Protein AF-A0A6N7Q769-F1 (afdb_monomer_lite)

Structure (mmCIF, N/CA/C/O backbone):
data_AF-A0A6N7Q769-F1
#
_entry.id   AF-A0A6N7Q769-F1
#
loop_
_atom_site.group_PDB
_atom_site.id
_atom_site.type_symbol
_atom_site.label_atom_id
_atom_site.label_alt_id
_atom_site.label_comp_id
_atom_site.label_asym_id
_atom_site.label_entity_id
_atom_site.label_seq_id
_atom_site.pdbx_PDB_ins_code
_atom_site.Cartn_x
_atom_site.Cartn_y
_atom_site.Cartn_z
_atom_site.occupancy
_atom_site.B_iso_or_equiv
_atom_site.auth_seq_id
_atom_site.auth_comp_id
_atom_site.auth_asym_id
_atom_site.auth_atom_id
_atom_site.pdbx_PDB_model_num
ATOM 1 N N . MET A 1 1 ? -14.004 8.074 22.172 1.00 74.25 1 MET A N 1
ATOM 2 C CA . MET A 1 1 ? -12.633 7.637 22.532 1.00 74.25 1 MET A CA 1
ATOM 3 C C . MET A 1 1 ? -12.364 6.325 21.816 1.00 74.25 1 MET A C 1
ATOM 5 O O . MET A 1 1 ? -13.262 5.491 21.821 1.00 74.25 1 MET A O 1
ATOM 9 N N . MET A 1 2 ? -11.195 6.168 21.189 1.00 79.56 2 MET A N 1
ATOM 10 C CA . MET A 1 2 ? -10.773 4.934 20.513 1.00 79.56 2 MET A CA 1
ATOM 11 C C . MET A 1 2 ? -9.526 4.383 21.209 1.00 79.56 2 MET A C 1
ATOM 13 O O . MET A 1 2 ? -8.668 5.168 21.613 1.00 79.56 2 MET A O 1
ATOM 17 N N . ALA A 1 3 ? -9.437 3.064 21.350 1.00 81.56 3 ALA A N 1
ATOM 18 C CA . ALA A 1 3 ? -8.275 2.379 21.903 1.00 81.56 3 ALA A CA 1
ATOM 19 C C . ALA A 1 3 ? -8.018 1.063 21.158 1.00 81.56 3 ALA A C 1
ATOM 21 O O . ALA A 1 3 ? -8.959 0.413 20.703 1.00 81.56 3 ALA A O 1
ATOM 22 N N . HIS A 1 4 ? -6.749 0.670 21.064 1.00 77.31 4 HIS A N 1
ATOM 23 C CA . HIS A 1 4 ? -6.361 -0.669 20.626 1.00 77.31 4 HIS A CA 1
ATOM 24 C C . HIS A 1 4 ? -6.344 -1.600 21.833 1.00 77.31 4 HIS A C 1
ATOM 26 O O . HIS A 1 4 ? -5.922 -1.189 22.917 1.00 77.31 4 HIS A O 1
ATOM 32 N N . VAL A 1 5 ? -6.808 -2.833 21.651 1.00 74.31 5 VAL A N 1
ATOM 33 C CA . VAL A 1 5 ? -6.935 -3.791 22.752 1.00 74.31 5 VAL A CA 1
ATOM 34 C C . VAL A 1 5 ? -6.222 -5.089 22.399 1.00 74.31 5 VAL A C 1
ATOM 36 O O . VAL A 1 5 ? -6.433 -5.672 21.334 1.00 74.31 5 VAL A O 1
ATOM 39 N N . GLU A 1 6 ? -5.364 -5.536 23.310 1.00 71.56 6 GLU A N 1
ATOM 40 C CA . GLU A 1 6 ? -4.669 -6.815 23.216 1.00 71.56 6 GLU A CA 1
ATOM 41 C C . GLU A 1 6 ? -5.654 -7.977 23.450 1.00 71.56 6 GLU A C 1
ATOM 43 O O . GLU A 1 6 ? -6.570 -7.873 24.264 1.00 71.56 6 GLU A O 1
ATOM 48 N N . GLY A 1 7 ? -5.502 -9.087 22.722 1.00 72.19 7 GLY A N 1
ATOM 49 C CA . GLY A 1 7 ? -6.381 -10.262 22.852 1.00 72.19 7 GLY A CA 1
ATOM 50 C C . GLY A 1 7 ? -7.631 -10.264 21.960 1.00 72.19 7 GLY A C 1
ATOM 51 O O . GLY A 1 7 ? -8.390 -11.228 21.991 1.00 72.19 7 GLY A O 1
ATOM 52 N N . GLY A 1 8 ? -7.835 -9.233 21.132 1.00 77.81 8 GLY A N 1
ATOM 53 C CA . GLY A 1 8 ? -8.819 -9.256 20.036 1.00 77.81 8 GLY A CA 1
ATOM 54 C C . GLY A 1 8 ? -10.288 -9.096 20.445 1.00 77.81 8 GLY A C 1
ATOM 55 O O . GLY A 1 8 ? -11.168 -9.244 19.600 1.00 77.81 8 GLY A O 1
ATOM 56 N N . VAL A 1 9 ? -10.571 -8.774 21.710 1.00 87.69 9 VAL A N 1
ATOM 57 C CA . VAL A 1 9 ? -11.934 -8.574 22.228 1.00 87.69 9 VAL A CA 1
ATOM 58 C C . VAL A 1 9 ? -12.039 -7.202 22.885 1.00 87.69 9 VAL A C 1
ATOM 60 O O . VAL A 1 9 ? -11.192 -6.826 23.693 1.00 87.69 9 VAL A O 1
ATOM 63 N N . CYS A 1 10 ? -13.091 -6.451 22.559 1.00 91.50 10 CYS A N 1
ATOM 64 C CA . CYS A 1 10 ? -13.333 -5.158 23.191 1.00 91.50 10 CYS A CA 1
ATOM 65 C C . CYS A 1 10 ? -13.775 -5.318 24.657 1.00 91.50 10 CYS A C 1
ATOM 67 O O . CYS A 1 10 ? -14.591 -6.192 24.957 1.00 91.50 10 CYS A O 1
ATOM 69 N N . PRO A 1 11 ? -13.273 -4.475 25.578 1.00 91.44 11 PRO A N 1
ATOM 70 C CA . PRO A 1 11 ? -13.650 -4.537 26.985 1.00 91.44 11 PRO A CA 1
ATOM 71 C C . PRO A 1 11 ? -15.119 -4.122 27.198 1.00 91.44 11 PRO A C 1
ATOM 73 O O . PRO A 1 11 ? -15.709 -3.466 26.335 1.00 91.44 11 PRO A O 1
ATOM 76 N N . PRO A 1 12 ? -15.724 -4.443 28.3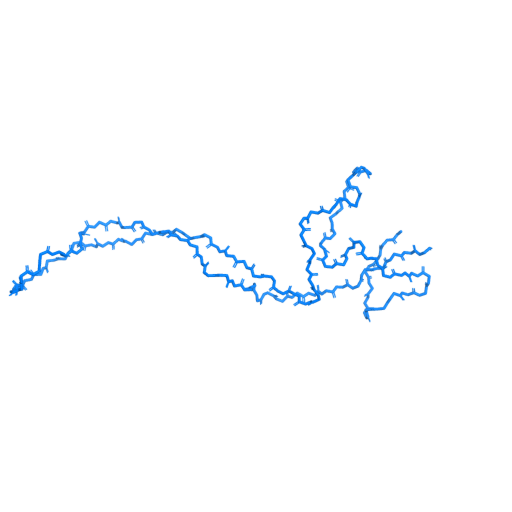59 1.00 92.75 12 PRO A N 1
ATOM 77 C CA . PRO A 1 12 ? -17.082 -4.009 28.684 1.00 92.75 12 PRO A CA 1
ATOM 78 C C . PRO A 1 12 ? -17.276 -2.493 28.515 1.00 92.75 12 PRO A C 1
ATOM 80 O O . PRO A 1 12 ? -16.448 -1.697 28.960 1.00 92.75 12 PRO A O 1
ATOM 83 N N . GLY A 1 13 ? -18.378 -2.090 27.874 1.00 93.94 13 GLY A N 1
ATOM 84 C CA . GLY A 1 13 ? -18.667 -0.684 27.548 1.00 93.94 13 GLY A CA 1
ATOM 85 C C . GLY A 1 13 ? -17.990 -0.166 26.270 1.00 93.94 13 GLY A C 1
ATOM 86 O O . GLY A 1 13 ? -18.061 1.027 25.980 1.00 93.94 13 GLY A O 1
ATOM 87 N N . TRP A 1 14 ? -17.340 -1.044 25.505 1.00 94.94 14 TRP A N 1
ATOM 88 C CA . TRP A 1 14 ? -16.750 -0.741 24.205 1.00 94.94 14 TRP A CA 1
ATOM 89 C C . TRP A 1 14 ? -17.282 -1.702 23.141 1.00 94.94 14 TRP A C 1
ATOM 91 O O . TRP A 1 14 ? -17.732 -2.805 23.448 1.00 94.94 14 TRP A O 1
ATOM 101 N N . ALA A 1 15 ? -17.201 -1.294 21.880 1.00 93.75 15 ALA A N 1
ATOM 102 C CA . ALA A 1 15 ? -17.49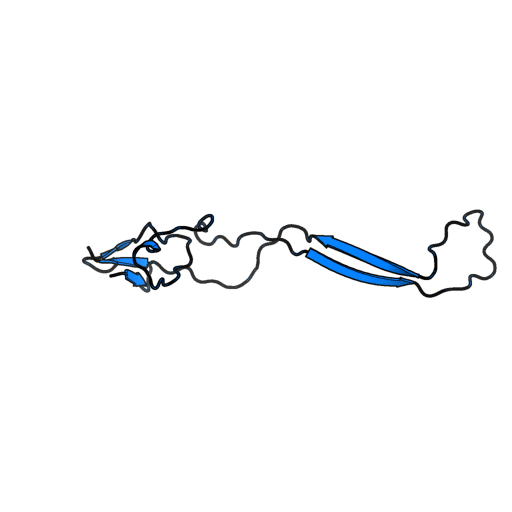3 -2.141 20.728 1.00 93.75 15 ALA A CA 1
ATOM 103 C C . ALA A 1 15 ? -16.404 -2.003 19.659 1.00 93.75 15 ALA A C 1
ATOM 105 O O . ALA A 1 15 ? -15.667 -1.012 19.684 1.00 93.75 15 ALA A O 1
ATOM 106 N N . PRO A 1 16 ? -16.288 -2.963 18.723 1.00 92.06 16 PRO A N 1
ATOM 107 C CA . PRO A 1 16 ? -15.397 -2.826 17.578 1.00 92.06 16 PRO A CA 1
ATOM 108 C C . PRO A 1 16 ? -15.660 -1.517 16.833 1.00 92.06 16 PRO A C 1
ATOM 110 O O . PRO A 1 16 ? -16.806 -1.081 16.717 1.00 92.06 16 PRO A O 1
ATOM 113 N N . ALA A 1 17 ? -14.599 -0.878 16.349 1.00 92.31 17 ALA A N 1
ATOM 114 C CA . ALA A 1 17 ? -14.685 0.344 15.561 1.00 92.31 17 ALA A CA 1
ATOM 115 C C . ALA A 1 17 ? -14.652 -0.003 14.056 1.00 92.31 17 ALA A C 1
ATOM 117 O O . ALA A 1 17 ? -13.567 -0.047 13.477 1.00 92.31 17 ALA A O 1
ATOM 118 N N . PRO A 1 18 ? -15.804 -0.217 13.385 1.00 89.31 18 PRO A N 1
ATOM 119 C CA . PRO A 1 18 ? -15.830 -0.708 11.999 1.00 89.31 18 PRO A CA 1
ATOM 120 C C . PRO A 1 18 ? -15.181 0.267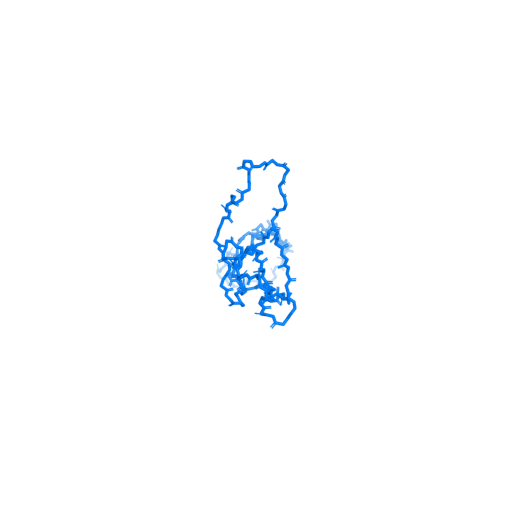 11.008 1.00 89.31 18 PRO A C 1
ATOM 122 O O . PRO A 1 18 ? -14.649 -0.126 9.979 1.00 89.31 18 PRO A O 1
ATOM 125 N N . ASN A 1 19 ? -15.162 1.559 11.338 1.00 89.56 19 ASN A N 1
ATOM 126 C CA . ASN A 1 19 ? -14.653 2.611 10.458 1.00 89.56 19 ASN A CA 1
ATOM 127 C C . ASN A 1 19 ? -13.132 2.535 10.223 1.00 89.56 19 ASN A C 1
ATOM 129 O O . ASN A 1 19 ? -12.630 3.229 9.339 1.00 89.56 19 ASN A O 1
ATOM 133 N N . VAL A 1 20 ? -12.403 1.752 11.027 1.00 92.06 20 VAL A N 1
ATOM 134 C CA . VAL A 1 20 ? -10.938 1.615 10.950 1.00 92.06 20 VAL A CA 1
ATOM 135 C C . VAL A 1 20 ? -10.473 0.188 10.659 1.00 92.06 20 VAL A C 1
ATOM 137 O O . VAL A 1 20 ? -9.272 -0.066 10.611 1.00 92.06 20 VAL A O 1
ATOM 140 N N . GLU A 1 21 ? -11.400 -0.745 10.442 1.00 91.38 21 GLU A N 1
ATOM 141 C CA . GLU A 1 21 ? -11.066 -2.125 10.097 1.00 91.38 21 GLU A CA 1
ATOM 142 C C . GLU A 1 21 ? -10.294 -2.177 8.772 1.00 91.38 21 GLU A C 1
ATOM 144 O O . GLU A 1 21 ? -10.696 -1.568 7.779 1.00 91.38 21 GLU A O 1
ATOM 149 N N . GLY A 1 22 ? -9.138 -2.846 8.776 1.00 92.38 22 GLY A N 1
ATOM 150 C CA . GLY A 1 22 ? -8.271 -2.921 7.600 1.00 92.38 22 GLY A CA 1
ATOM 151 C C . GLY A 1 22 ? -7.584 -1.604 7.221 1.00 92.38 22 GLY A C 1
ATOM 152 O O . GLY A 1 22 ? -7.025 -1.500 6.128 1.00 92.38 22 GLY A O 1
ATOM 153 N N . ARG A 1 23 ? -7.628 -0.573 8.076 1.00 93.25 23 ARG A N 1
ATOM 154 C CA . ARG A 1 23 ? -7.115 0.767 7.757 1.00 93.25 23 ARG A CA 1
ATOM 155 C C . ARG A 1 23 ? -6.013 1.205 8.713 1.00 93.25 23 ARG A C 1
ATOM 157 O O . ARG A 1 23 ? -6.032 0.910 9.904 1.00 93.25 23 ARG A O 1
ATOM 164 N N . LEU A 1 24 ? -5.075 1.987 8.183 1.00 91.75 24 LEU A N 1
ATOM 165 C CA . LEU A 1 24 ? -4.118 2.733 8.992 1.00 91.75 24 LEU A CA 1
ATOM 166 C C . LEU A 1 24 ? -4.770 4.035 9.466 1.00 91.75 24 LEU A C 1
ATOM 168 O O . LEU A 1 24 ? -5.183 4.861 8.651 1.00 91.75 24 LEU A O 1
ATOM 172 N N . VAL A 1 25 ? -4.856 4.225 10.781 1.00 92.06 25 VAL A N 1
ATOM 173 C CA . VAL A 1 25 ? -5.422 5.444 11.372 1.00 92.06 25 VAL A CA 1
ATOM 174 C C . VAL A 1 25 ? -4.376 6.555 11.362 1.00 92.06 25 VAL A C 1
ATOM 176 O O . VAL A 1 25 ? -3.291 6.399 11.918 1.00 92.06 25 VAL A O 1
ATOM 179 N N . VAL A 1 26 ? -4.725 7.696 10.769 1.00 93.25 26 VAL A N 1
ATOM 180 C CA . VAL A 1 26 ? -3.895 8.906 10.757 1.00 93.25 26 VAL A CA 1
ATOM 181 C C . VAL A 1 26 ? -4.578 9.979 11.597 1.00 93.25 26 VAL A C 1
ATOM 183 O O . VAL A 1 26 ? -5.768 10.244 11.437 1.00 93.25 26 VAL A O 1
ATOM 186 N N . ALA A 1 27 ? -3.830 10.588 12.517 1.00 92.50 27 ALA A N 1
ATOM 187 C CA . ALA A 1 27 ? -4.332 11.701 13.310 1.00 92.50 27 ALA A CA 1
ATOM 188 C C . ALA A 1 27 ? -4.454 12.963 12.443 1.00 92.50 27 ALA A C 1
ATOM 190 O O . ALA A 1 27 ? -3.544 13.289 11.682 1.00 92.50 27 ALA A O 1
ATOM 191 N N . VAL A 1 28 ? -5.562 13.686 12.597 1.00 94.06 28 VAL A N 1
ATOM 192 C CA . VAL A 1 28 ? -5.837 14.938 11.882 1.00 94.06 28 VAL A CA 1
ATOM 193 C C . VAL A 1 28 ? -5.966 16.094 12.867 1.00 94.06 28 VAL A C 1
ATOM 195 O O . VAL A 1 28 ? -6.406 15.907 14.002 1.00 94.06 28 VAL A O 1
ATOM 198 N N . ALA A 1 29 ? -5.565 17.290 12.435 1.00 95.44 29 ALA A N 1
ATOM 199 C CA . ALA A 1 29 ? -5.630 18.494 13.261 1.00 95.44 29 ALA A CA 1
ATOM 200 C C . ALA A 1 29 ? -7.005 19.180 13.203 1.00 95.44 29 ALA A C 1
ATOM 202 O O . ALA A 1 29 ? -7.422 19.808 14.174 1.00 95.44 29 ALA A O 1
ATOM 203 N N . GLU A 1 30 ? -7.715 19.060 12.079 1.00 96.12 30 GLU A N 1
ATOM 204 C CA . GLU A 1 30 ? -8.997 19.723 11.859 1.00 96.12 30 GLU A CA 1
ATOM 205 C C . GLU A 1 30 ? -10.161 18.728 11.909 1.00 96.12 30 GLU A C 1
ATOM 207 O O . GLU A 1 30 ? -10.103 17.633 11.350 1.00 96.12 30 GLU A O 1
ATOM 212 N N . GLY A 1 31 ? -11.267 19.132 12.542 1.00 93.56 31 GLY A N 1
ATOM 213 C CA . GLY A 1 31 ? -12.452 18.281 12.689 1.00 93.56 31 GLY A CA 1
ATOM 214 C C . GLY A 1 31 ? -13.102 17.881 11.360 1.00 93.56 31 GLY A C 1
ATOM 215 O O . GLY A 1 31 ? -13.706 16.817 11.278 1.00 93.56 31 GLY A O 1
ATOM 216 N N . LYS A 1 32 ? -12.948 18.703 10.312 1.00 94.69 32 LYS A N 1
ATOM 217 C CA . LYS A 1 32 ? -13.492 18.432 8.970 1.00 94.69 32 LYS A CA 1
ATOM 218 C C . LYS A 1 32 ? -12.862 17.205 8.299 1.00 94.69 32 LYS A C 1
ATOM 220 O O . LYS A 1 32 ? -13.497 16.601 7.444 1.00 94.69 32 LYS A O 1
ATOM 225 N N . ASP A 1 33 ? -11.638 16.850 8.691 1.00 94.44 33 ASP A N 1
ATOM 226 C CA . ASP A 1 33 ? -10.885 15.745 8.094 1.00 94.44 33 ASP A CA 1
ATOM 227 C C . ASP A 1 33 ? -11.106 14.427 8.860 1.00 94.44 33 ASP A C 1
ATOM 229 O O . ASP A 1 33 ? -10.622 13.364 8.466 1.00 94.44 33 ASP A O 1
ATOM 233 N N . VAL A 1 34 ? -11.858 14.468 9.967 1.00 92.56 34 VAL A N 1
ATOM 234 C CA . VAL A 1 34 ? -12.176 13.281 10.762 1.00 92.56 34 VAL A CA 1
ATOM 235 C C . VAL A 1 34 ? -13.070 12.343 9.957 1.00 92.56 34 VAL A C 1
ATOM 237 O O . VAL A 1 34 ? -14.130 12.726 9.471 1.00 92.56 34 VAL A O 1
ATOM 240 N N . GLY A 1 35 ? -12.658 11.078 9.867 1.00 90.50 35 GLY A N 1
ATOM 241 C CA . GLY A 1 35 ? -13.425 10.037 9.182 1.00 90.50 35 GLY A CA 1
ATOM 242 C C . GLY A 1 35 ? -13.267 10.034 7.663 1.00 90.50 35 GLY A C 1
ATOM 243 O O . GLY A 1 35 ? -13.873 9.185 7.011 1.00 90.50 35 GLY A O 1
ATOM 244 N N . VAL A 1 36 ? -12.437 10.919 7.098 1.00 94.06 36 VAL A N 1
ATOM 245 C CA . VAL A 1 36 ? -12.046 10.835 5.687 1.00 94.06 36 VAL A CA 1
ATOM 246 C C . VAL A 1 36 ? -11.308 9.517 5.459 1.00 94.06 36 VAL A C 1
ATOM 248 O O . VAL A 1 36 ? -10.323 9.209 6.129 1.00 94.06 36 VAL A O 1
ATOM 251 N N . GLN A 1 37 ? -11.803 8.728 4.509 1.00 94.31 37 GLN A N 1
ATOM 252 C CA . GLN A 1 37 ? -11.209 7.454 4.119 1.00 94.31 37 GLN A CA 1
ATOM 253 C C . GLN A 1 37 ? -10.490 7.617 2.784 1.00 94.31 37 GLN A C 1
ATOM 255 O O . GLN A 1 37 ? -11.046 8.163 1.832 1.00 94.31 37 GLN A O 1
ATOM 260 N N . VAL A 1 38 ? -9.254 7.128 2.715 1.00 94.00 38 VAL A N 1
ATOM 261 C CA . VAL A 1 38 ? -8.438 7.133 1.498 1.00 94.00 38 VAL A CA 1
ATOM 262 C C . VAL A 1 38 ? -8.091 5.692 1.140 1.00 94.00 38 VAL A C 1
ATOM 264 O O . VAL A 1 38 ? -7.554 4.957 1.969 1.00 94.00 38 VAL A O 1
ATOM 267 N N . GLY A 1 39 ? -8.395 5.305 -0.101 1.00 94.12 39 GLY A N 1
ATOM 268 C CA . GLY A 1 39 ? -8.128 3.970 -0.636 1.00 94.12 39 GLY A CA 1
ATOM 269 C C . GLY A 1 39 ? -8.974 2.849 -0.022 1.00 94.12 39 GLY A C 1
ATOM 270 O O . GLY A 1 39 ? -9.856 3.068 0.816 1.00 94.12 39 GLY A O 1
ATOM 271 N N . GLU A 1 40 ? -8.663 1.625 -0.443 1.00 95.00 40 GLU A N 1
ATOM 272 C CA . GLU A 1 40 ? -9.365 0.412 -0.018 1.00 95.00 40 GLU A CA 1
ATOM 273 C C . GLU A 1 40 ? -8.764 -0.190 1.265 1.00 95.00 40 GLU A C 1
ATOM 275 O O . GLU A 1 40 ? -7.527 -0.230 1.407 1.00 95.00 40 GLU A O 1
ATOM 280 N N . PRO A 1 41 ? -9.613 -0.651 2.205 1.00 95.06 41 PRO A N 1
ATOM 281 C CA . PRO A 1 41 ? -9.161 -1.329 3.413 1.00 95.06 41 PRO A CA 1
ATOM 282 C C . PRO A 1 41 ? -8.535 -2.687 3.069 1.00 95.06 41 PRO A C 1
ATOM 284 O O . PRO A 1 41 ? -8.914 -3.329 2.094 1.00 95.06 41 PRO A O 1
ATOM 287 N N . LEU A 1 42 ? -7.575 -3.119 3.885 1.00 93.75 42 LEU A N 1
ATOM 288 C CA . LEU A 1 42 ? -7.040 -4.479 3.859 1.00 93.75 42 LEU A CA 1
ATOM 289 C C . LEU A 1 42 ? -8.059 -5.466 4.433 1.00 93.75 42 LEU A C 1
ATOM 291 O O . LEU A 1 42 ? -8.694 -5.179 5.448 1.00 93.75 42 LEU A O 1
ATOM 295 N N . ALA A 1 43 ? -8.148 -6.654 3.852 1.00 93.62 43 ALA A N 1
ATOM 296 C CA . ALA A 1 43 ? -8.815 -7.782 4.484 1.00 93.62 43 ALA A CA 1
ATOM 297 C C . ALA A 1 43 ? -8.006 -8.323 5.686 1.00 93.62 43 ALA A C 1
ATOM 299 O O . ALA A 1 43 ? -6.846 -7.954 5.924 1.00 93.62 43 ALA A O 1
ATOM 300 N N . ASP A 1 44 ? -8.621 -9.223 6.460 1.00 91.94 44 ASP A N 1
ATOM 301 C CA . ASP A 1 44 ? -7.933 -9.945 7.536 1.00 91.94 44 ASP A CA 1
ATOM 302 C C . ASP A 1 44 ? -6.694 -10.654 6.976 1.00 91.94 44 ASP A C 1
ATOM 304 O O . ASP A 1 44 ? -6.767 -11.428 6.021 1.00 91.94 44 ASP A O 1
ATOM 308 N N . ARG A 1 45 ? -5.544 -10.336 7.570 1.00 90.69 45 ARG A N 1
ATOM 309 C CA . ARG A 1 45 ? -4.214 -10.842 7.216 1.00 90.69 45 ARG A CA 1
ATOM 310 C C . ARG A 1 45 ? -3.840 -10.699 5.738 1.00 90.69 45 ARG A C 1
ATOM 312 O O . ARG A 1 45 ? -3.040 -11.485 5.232 1.00 90.69 45 ARG A O 1
ATOM 319 N N . GLU A 1 46 ? -4.377 -9.695 5.052 1.00 93.50 46 GLU A N 1
ATOM 320 C CA . GLU A 1 46 ? -4.017 -9.420 3.664 1.00 93.50 46 GLU A CA 1
ATOM 321 C C . GLU A 1 46 ? -2.602 -8.834 3.560 1.00 93.50 46 GLU A C 1
ATOM 323 O O . GLU A 1 46 ? -2.339 -7.718 4.009 1.00 93.50 46 GLU A O 1
ATOM 328 N N . ASP A 1 47 ? -1.710 -9.562 2.886 1.00 93.62 47 ASP A N 1
ATOM 329 C CA . ASP A 1 47 ? -0.460 -9.017 2.356 1.00 93.62 47 ASP A CA 1
ATOM 330 C C . ASP A 1 47 ? -0.689 -8.601 0.897 1.00 93.62 47 ASP A C 1
ATOM 332 O O . ASP A 1 47 ? -0.712 -9.426 -0.021 1.00 93.62 47 ASP A O 1
ATOM 336 N N . ARG A 1 48 ? -0.962 -7.310 0.690 1.00 93.75 48 ARG A N 1
ATOM 337 C CA . ARG A 1 48 ? -1.400 -6.782 -0.604 1.00 93.75 48 ARG A CA 1
ATOM 338 C C . ARG A 1 48 ? -0.268 -6.786 -1.627 1.00 93.75 48 ARG A C 1
ATOM 340 O O . ARG A 1 48 ? 0.830 -6.285 -1.377 1.00 93.75 48 ARG A O 1
ATOM 347 N N . THR A 1 49 ? -0.561 -7.299 -2.822 1.00 96.38 49 THR A N 1
ATOM 348 C CA . THR A 1 49 ? 0.420 -7.320 -3.909 1.00 96.38 49 THR A CA 1
ATOM 349 C C . THR A 1 49 ? 0.706 -5.920 -4.434 1.00 96.38 49 THR A C 1
ATOM 351 O O . THR A 1 49 ? -0.216 -5.126 -4.629 1.00 96.38 49 THR A O 1
ATOM 354 N N . HIS A 1 50 ? 1.966 -5.649 -4.747 1.00 95.69 50 HIS A N 1
ATOM 355 C CA . HIS A 1 50 ? 2.419 -4.419 -5.381 1.00 95.69 50 HIS A CA 1
ATOM 356 C C . HIS A 1 50 ? 3.506 -4.711 -6.422 1.00 95.69 50 HIS A C 1
ATOM 358 O O . HIS A 1 50 ? 3.964 -5.844 -6.584 1.00 95.69 50 HIS A O 1
ATOM 364 N N . THR A 1 51 ? 3.889 -3.676 -7.162 1.00 97.19 51 THR A N 1
ATOM 365 C CA . THR A 1 51 ? 4.908 -3.728 -8.214 1.00 97.19 51 THR A CA 1
ATOM 366 C C . THR A 1 51 ? 5.901 -2.587 -8.042 1.00 97.19 51 THR A C 1
ATOM 368 O O . THR A 1 51 ? 5.518 -1.507 -7.590 1.00 97.19 51 THR A O 1
ATOM 371 N N . HIS A 1 52 ? 7.141 -2.782 -8.484 1.00 96.50 52 HIS A N 1
ATOM 372 C CA . HIS A 1 52 ? 8.156 -1.732 -8.533 1.00 96.50 52 HIS A CA 1
ATOM 373 C C . HIS A 1 52 ? 8.532 -1.411 -9.974 1.00 96.50 52 HIS A C 1
ATOM 375 O O . HIS A 1 52 ? 8.752 -2.317 -10.778 1.00 96.50 52 HIS A O 1
ATOM 381 N N . ALA A 1 53 ? 8.651 -0.122 -10.286 1.00 97.94 53 ALA A N 1
ATOM 382 C CA . ALA A 1 53 ? 9.376 0.303 -11.473 1.00 97.94 53 ALA A CA 1
ATOM 383 C C . ALA A 1 53 ? 10.877 0.097 -11.239 1.00 97.94 53 ALA A C 1
ATOM 385 O O . ALA A 1 53 ? 11.374 0.341 -10.137 1.00 97.94 53 ALA A O 1
ATOM 386 N N . TYR A 1 54 ? 11.592 -0.349 -12.265 1.00 96.88 54 TYR A N 1
ATOM 387 C CA . TYR A 1 54 ? 13.047 -0.427 -12.238 1.00 96.88 54 TYR A CA 1
ATOM 388 C C . TYR A 1 54 ? 13.624 0.189 -13.504 1.00 96.88 54 TYR A C 1
ATOM 390 O O . TYR A 1 54 ? 13.023 0.128 -14.578 1.00 96.88 54 TYR A O 1
ATOM 398 N N . GLU A 1 55 ? 14.822 0.736 -13.357 1.00 97.81 55 GLU A N 1
ATOM 399 C CA . GLU A 1 55 ? 15.645 1.249 -14.440 1.00 97.81 55 GLU A CA 1
ATOM 400 C C . GLU A 1 55 ? 17.085 0.799 -14.206 1.00 97.81 55 GLU A C 1
ATOM 402 O O . GLU A 1 55 ? 17.526 0.628 -13.066 1.00 97.81 55 GLU A O 1
ATOM 407 N N . GLY A 1 56 ? 17.815 0.566 -15.287 1.00 96.69 56 GLY A N 1
ATOM 408 C CA . GLY A 1 56 ? 19.202 0.147 -15.234 1.00 96.69 56 GLY A CA 1
ATOM 409 C C . GLY A 1 56 ? 19.876 0.265 -16.586 1.00 96.69 56 GLY A C 1
ATOM 410 O O . GLY A 1 56 ? 19.251 0.563 -17.602 1.00 96.69 56 GLY A O 1
ATOM 411 N N . GLU A 1 57 ? 21.173 0.004 -16.595 1.00 97.44 57 GLU A N 1
ATOM 412 C CA . GLU A 1 57 ? 21.985 0.076 -17.797 1.00 97.44 57 GLU A CA 1
ATOM 413 C C . GLU A 1 57 ? 22.859 -1.167 -17.919 1.00 97.44 57 GLU A C 1
ATOM 415 O O . GLU A 1 57 ? 23.430 -1.652 -16.940 1.00 97.44 57 GLU A O 1
ATOM 420 N N . LEU A 1 58 ? 22.983 -1.672 -19.143 1.00 95.25 58 LEU A N 1
ATOM 421 C CA . LEU A 1 58 ? 23.906 -2.740 -19.493 1.00 95.25 58 LEU A CA 1
ATOM 422 C C . LEU A 1 58 ? 24.927 -2.209 -20.496 1.00 95.25 58 LEU A C 1
ATOM 424 O O . LEU A 1 58 ? 24.615 -1.981 -21.666 1.00 95.25 58 LEU A O 1
ATOM 428 N N . ALA A 1 59 ? 26.166 -2.035 -20.044 1.00 95.69 59 ALA A N 1
ATOM 429 C CA . ALA A 1 59 ? 27.275 -1.684 -20.917 1.00 95.69 59 ALA A CA 1
ATOM 430 C C . ALA A 1 59 ? 27.779 -2.930 -21.658 1.00 95.69 59 ALA A C 1
ATOM 432 O O . ALA A 1 59 ? 28.312 -3.855 -21.041 1.00 95.69 59 ALA A O 1
ATOM 433 N N . LEU A 1 60 ? 27.649 -2.942 -22.987 1.00 94.44 60 LEU A N 1
ATOM 434 C CA . LEU A 1 60 ? 28.280 -3.944 -23.842 1.00 94.44 60 LEU A CA 1
ATOM 435 C C . LEU A 1 60 ? 29.615 -3.395 -24.368 1.00 94.44 60 LEU A C 1
ATOM 437 O O . LEU A 1 60 ? 29.613 -2.543 -25.263 1.00 94.44 60 LEU A O 1
ATOM 441 N N . PRO A 1 61 ? 30.767 -3.848 -23.836 1.00 91.38 61 PRO A N 1
ATOM 442 C CA . PRO A 1 61 ? 32.062 -3.432 -24.353 1.00 91.38 61 PRO A CA 1
ATOM 443 C C . PRO A 1 61 ? 32.304 -4.036 -25.738 1.00 91.38 61 PRO A C 1
ATOM 445 O O . PRO A 1 61 ? 31.823 -5.1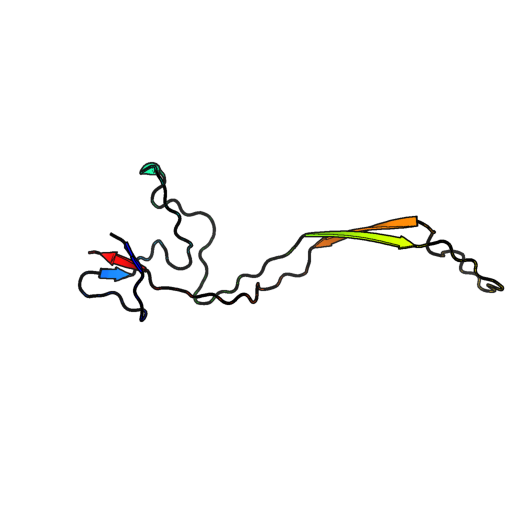24 -26.056 1.00 91.38 61 PRO A O 1
ATOM 448 N N . SER A 1 62 ? 33.119 -3.361 -26.546 1.00 90.25 62 SER A N 1
ATOM 449 C CA . SER A 1 62 ? 33.551 -3.909 -27.832 1.00 90.25 62 SER A CA 1
ATOM 450 C C . SER A 1 62 ? 34.354 -5.198 -27.640 1.00 90.25 62 SER A C 1
ATOM 452 O O . SER A 1 62 ? 35.205 -5.291 -26.748 1.00 90.25 62 SER A O 1
ATOM 454 N N . LYS A 1 63 ? 34.081 -6.196 -28.484 1.00 83.25 63 LYS A N 1
ATOM 455 C CA . LYS A 1 63 ? 34.805 -7.468 -28.541 1.00 83.25 63 LYS A CA 1
ATOM 456 C C . LYS A 1 63 ? 35.133 -7.794 -29.991 1.00 83.25 63 LYS A C 1
ATOM 458 O O . LYS A 1 63 ? 34.250 -7.806 -30.843 1.00 83.25 63 LYS A O 1
ATOM 463 N N . SER A 1 64 ? 36.402 -8.085 -30.250 1.00 83.50 64 SER A N 1
ATOM 464 C CA . SER A 1 64 ? 36.856 -8.556 -31.555 1.00 83.50 64 SER A CA 1
ATOM 465 C C . SER A 1 64 ? 36.690 -10.068 -31.635 1.00 83.50 64 SER A C 1
ATOM 467 O O . SER A 1 64 ? 37.169 -10.790 -30.761 1.00 83.50 64 SER A O 1
ATOM 469 N N . ILE A 1 65 ? 36.038 -10.545 -32.691 1.00 77.44 65 ILE A N 1
ATOM 470 C CA . ILE A 1 65 ? 35.938 -11.971 -33.006 1.00 77.44 65 ILE A CA 1
ATOM 471 C C . ILE A 1 65 ? 36.905 -12.248 -34.157 1.00 77.44 65 ILE A C 1
ATOM 473 O O . ILE A 1 65 ? 36.826 -11.606 -35.202 1.00 77.44 65 ILE A O 1
ATOM 477 N N . ALA A 1 66 ? 37.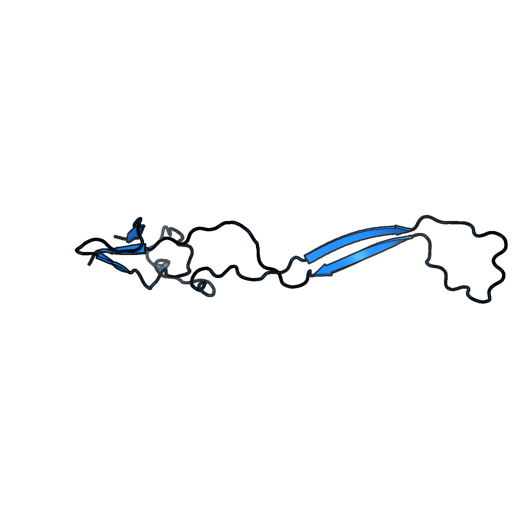830 -13.187 -33.964 1.00 79.12 66 ALA A N 1
ATOM 478 C CA . ALA A 1 66 ? 38.700 -13.678 -35.028 1.00 79.12 66 ALA A CA 1
ATOM 479 C C . ALA A 1 66 ? 38.084 -14.930 -35.670 1.00 79.12 66 ALA A C 1
ATOM 481 O O . ALA A 1 66 ? 37.450 -15.725 -34.982 1.00 79.12 66 ALA A O 1
ATOM 482 N N . ALA A 1 67 ? 38.294 -15.108 -36.977 1.00 79.56 67 ALA A N 1
ATOM 483 C CA . ALA A 1 67 ? 37.844 -16.278 -37.740 1.00 79.56 67 ALA A CA 1
ATOM 484 C C . ALA A 1 67 ? 36.320 -16.542 -37.722 1.00 79.56 67 ALA A C 1
ATOM 486 O O . ALA A 1 67 ? 35.894 -17.686 -37.872 1.00 79.56 67 ALA A O 1
ATOM 487 N N . ALA A 1 68 ? 35.489 -15.502 -37.583 1.00 76.69 68 ALA A N 1
ATOM 488 C CA . ALA A 1 68 ? 34.053 -15.640 -37.813 1.00 76.69 68 ALA A CA 1
ATOM 489 C C . ALA A 1 68 ? 33.807 -16.072 -39.273 1.00 76.69 68 ALA A C 1
ATOM 491 O O . ALA A 1 68 ? 34.135 -15.335 -40.199 1.00 76.69 68 ALA A O 1
ATOM 492 N N . ASN A 1 69 ? 33.266 -17.275 -39.477 1.00 78.75 69 ASN A N 1
ATOM 493 C CA . ASN A 1 69 ? 33.006 -17.872 -40.795 1.00 78.75 69 ASN A CA 1
ATOM 494 C C . ASN A 1 69 ? 31.508 -18.146 -41.044 1.00 78.75 69 ASN A C 1
ATOM 496 O O . ASN A 1 69 ? 31.164 -18.991 -41.868 1.00 78.75 69 ASN A O 1
ATOM 500 N N . GLY A 1 70 ? 30.634 -17.445 -40.318 1.00 81.12 70 GLY A N 1
ATOM 501 C CA . GLY A 1 70 ? 29.183 -17.470 -40.506 1.00 81.12 70 GLY A CA 1
ATOM 502 C C . GLY A 1 70 ? 28.677 -16.287 -41.335 1.00 81.12 70 GLY A C 1
ATOM 503 O O . GLY A 1 70 ? 29.357 -15.273 -41.489 1.00 81.12 70 GLY A O 1
ATOM 504 N N . ASP A 1 71 ? 27.460 -16.411 -41.850 1.00 84.81 71 ASP A N 1
ATOM 505 C CA . ASP A 1 71 ? 26.744 -15.391 -42.626 1.00 84.81 71 ASP A CA 1
ATOM 506 C C . ASP A 1 71 ? 26.082 -14.310 -41.752 1.00 84.81 71 ASP A C 1
ATOM 508 O O . ASP A 1 71 ? 25.850 -13.193 -42.215 1.00 84.81 71 ASP A O 1
ATOM 512 N N . ASN A 1 72 ? 25.817 -14.602 -40.477 1.00 81.50 72 ASN A N 1
ATOM 513 C CA . ASN A 1 72 ? 25.204 -13.661 -39.545 1.00 81.50 72 ASN A CA 1
ATOM 514 C C . ASN A 1 72 ? 26.123 -12.459 -39.231 1.00 81.50 72 ASN A C 1
ATOM 516 O O . ASN A 1 72 ? 27.157 -12.606 -38.582 1.00 81.50 72 ASN A O 1
ATOM 520 N N . GLN A 1 73 ? 25.693 -11.258 -39.631 1.00 80.62 73 GLN A N 1
ATOM 521 C CA . GLN A 1 73 ? 26.362 -9.979 -39.343 1.00 80.62 73 GLN A CA 1
ATOM 522 C C . GLN A 1 73 ? 25.630 -9.134 -38.275 1.00 80.62 73 GLN A C 1
ATOM 524 O O . GLN A 1 73 ? 25.981 -7.978 -38.048 1.00 80.62 73 GLN A O 1
ATOM 529 N N . ALA A 1 74 ? 24.604 -9.678 -37.612 1.00 82.19 74 ALA A N 1
ATOM 530 C CA . ALA A 1 74 ? 23.729 -8.964 -36.675 1.00 82.19 74 ALA A CA 1
ATOM 531 C C . ALA A 1 74 ? 24.211 -9.039 -35.212 1.00 82.19 74 ALA A C 1
ATOM 533 O O . ALA A 1 74 ? 23.424 -9.250 -34.289 1.00 82.19 74 ALA A O 1
ATOM 534 N N . GLY A 1 75 ? 25.518 -8.887 -34.986 1.00 81.06 75 GLY A N 1
ATOM 535 C CA . GLY A 1 75 ? 26.068 -8.806 -33.633 1.00 81.06 75 GLY A CA 1
ATOM 536 C C . GLY A 1 75 ? 25.512 -7.600 -32.866 1.00 81.06 75 GLY A C 1
ATOM 537 O O . GLY A 1 75 ? 25.270 -6.537 -33.442 1.00 81.06 75 GLY A O 1
ATOM 538 N N . ALA A 1 76 ? 25.328 -7.745 -31.552 1.00 84.25 76 ALA A N 1
ATOM 539 C CA . ALA A 1 76 ? 24.948 -6.619 -30.706 1.00 84.25 76 ALA A CA 1
ATOM 540 C C . ALA A 1 76 ? 26.042 -5.537 -30.740 1.00 84.25 76 ALA A C 1
ATOM 542 O O . ALA A 1 76 ? 27.234 -5.828 -30.615 1.00 84.25 76 ALA A O 1
ATOM 543 N N . LYS A 1 77 ? 25.636 -4.278 -30.921 1.00 88.50 77 LYS A N 1
ATOM 544 C CA . LYS A 1 77 ? 26.554 -3.140 -31.002 1.00 88.50 77 LYS A CA 1
ATOM 545 C C . LYS A 1 77 ? 27.188 -2.871 -29.635 1.00 88.50 77 LYS A C 1
ATOM 547 O O . LYS A 1 77 ? 26.512 -2.902 -28.613 1.00 88.50 77 LYS A O 1
ATOM 552 N N . ALA A 1 78 ? 28.473 -2.523 -29.628 1.00 93.12 78 ALA A N 1
ATOM 553 C CA . ALA A 1 78 ? 29.130 -2.010 -28.432 1.00 93.12 78 ALA A CA 1
ATOM 554 C C . ALA A 1 78 ? 28.548 -0.638 -28.056 1.00 93.12 78 ALA A C 1
ATOM 556 O O . ALA A 1 78 ? 28.746 0.341 -28.780 1.00 93.12 78 ALA A O 1
ATOM 557 N N . GLN A 1 79 ? 27.792 -0.593 -26.963 1.00 94.75 79 GLN A N 1
ATOM 558 C CA . GLN A 1 79 ? 27.177 0.604 -26.389 1.00 94.75 79 GLN A CA 1
ATOM 559 C C . GLN A 1 79 ? 26.566 0.276 -25.022 1.00 94.75 79 GLN A C 1
ATOM 561 O O . GLN A 1 79 ? 26.477 -0.889 -24.630 1.00 94.75 79 GLN A O 1
ATOM 566 N N . THR A 1 80 ? 26.112 1.306 -24.315 1.00 96.94 80 THR A N 1
ATOM 567 C CA . THR A 1 80 ? 25.253 1.149 -23.141 1.00 96.94 80 THR A CA 1
ATOM 568 C C . THR A 1 80 ? 23.802 1.027 -23.582 1.00 96.94 80 THR A C 1
ATOM 570 O O . THR A 1 80 ? 23.301 1.866 -24.330 1.00 96.94 80 THR A O 1
ATOM 573 N N . TYR A 1 81 ? 23.135 -0.028 -23.131 1.00 96.00 81 TYR A N 1
ATOM 574 C CA . TYR A 1 81 ? 21.714 -0.254 -23.348 1.00 96.00 81 TYR A CA 1
ATOM 575 C C . TYR A 1 81 ? 20.952 0.110 -22.082 1.00 96.00 81 TYR A C 1
ATOM 577 O O . TYR A 1 81 ? 21.209 -0.466 -21.026 1.00 96.00 81 TYR A O 1
ATOM 585 N N . GLY A 1 82 ? 20.011 1.044 -22.197 1.00 96.50 82 GLY A N 1
ATOM 586 C CA . GLY A 1 82 ? 19.045 1.310 -21.139 1.00 96.50 82 GLY A CA 1
ATOM 587 C C . GLY A 1 82 ? 18.044 0.163 -21.026 1.00 96.50 82 GLY A C 1
ATOM 588 O O . GLY A 1 82 ? 17.607 -0.403 -22.030 1.00 96.50 82 GLY A O 1
ATOM 589 N N . LEU A 1 83 ? 17.690 -0.177 -19.797 1.00 95.38 83 LEU A N 1
ATOM 590 C CA . LEU A 1 83 ? 16.691 -1.173 -19.449 1.00 95.38 83 LEU A CA 1
ATOM 591 C C . LEU A 1 83 ? 15.715 -0.514 -18.484 1.00 95.38 83 LEU A C 1
ATOM 593 O O . LEU A 1 83 ? 16.131 0.102 -17.506 1.00 95.38 83 LEU A O 1
ATOM 597 N N . SER A 1 84 ? 14.424 -0.667 -18.730 1.00 97.50 84 SER A N 1
ATOM 598 C CA . SER A 1 84 ? 13.395 -0.259 -17.785 1.00 97.50 84 SER A CA 1
ATOM 599 C C . SER A 1 84 ? 12.228 -1.227 -17.833 1.00 97.50 84 SER A C 1
ATOM 601 O O . SER A 1 84 ? 12.060 -1.989 -18.790 1.00 97.50 84 SER A O 1
ATOM 603 N N . GLY A 1 85 ? 11.442 -1.237 -16.767 1.00 97.44 85 GLY A N 1
ATOM 604 C CA . GLY A 1 85 ? 10.269 -2.084 -16.693 1.00 97.44 85 GLY A CA 1
ATOM 605 C C . GLY A 1 85 ? 9.572 -2.001 -15.352 1.00 97.44 85 GLY A C 1
ATOM 606 O O . GLY A 1 85 ? 9.811 -1.115 -14.532 1.00 97.44 85 GLY A O 1
ATOM 607 N N . THR A 1 86 ? 8.672 -2.949 -15.140 1.00 98.25 86 THR A N 1
ATOM 608 C CA . THR A 1 86 ? 7.928 -3.103 -13.896 1.00 98.25 86 THR A CA 1
ATOM 609 C C . THR A 1 86 ? 8.002 -4.559 -13.472 1.00 98.25 86 THR A C 1
ATOM 611 O O . THR A 1 86 ? 7.898 -5.459 -14.308 1.00 98.25 86 THR A O 1
ATOM 614 N N . THR A 1 87 ? 8.231 -4.803 -12.184 1.00 97.31 87 THR A N 1
ATOM 615 C CA . THR A 1 87 ? 8.247 -6.164 -11.642 1.00 97.31 87 THR A CA 1
ATOM 616 C C . THR A 1 87 ? 6.873 -6.816 -11.788 1.00 97.31 87 THR A C 1
ATOM 618 O O . THR A 1 87 ? 5.847 -6.140 -11.852 1.00 97.31 87 THR A O 1
ATOM 621 N N . SER A 1 88 ? 6.828 -8.148 -11.787 1.00 97.31 88 SER A N 1
ATOM 622 C CA . SER A 1 88 ? 5.551 -8.843 -11.602 1.00 97.31 88 SER A CA 1
ATOM 623 C C . SER A 1 88 ? 4.948 -8.501 -10.227 1.00 97.31 88 SER A C 1
ATOM 625 O O . SER A 1 88 ? 5.716 -8.218 -9.300 1.00 97.31 88 SER A O 1
ATOM 627 N N . PRO A 1 89 ? 3.608 -8.509 -10.077 1.00 97.75 89 PRO A N 1
ATOM 628 C CA . PRO A 1 89 ? 2.963 -8.289 -8.787 1.00 97.75 89 PRO A CA 1
ATOM 629 C C . PRO A 1 89 ? 3.449 -9.290 -7.740 1.00 97.75 89 PRO A C 1
ATOM 631 O O . PRO A 1 89 ? 3.485 -10.494 -7.997 1.00 97.75 89 PRO A O 1
ATOM 634 N N . GLY A 1 90 ? 3.803 -8.790 -6.561 1.00 97.38 90 GLY A N 1
ATOM 635 C CA . GLY A 1 90 ? 4.274 -9.599 -5.444 1.00 97.38 90 GLY A CA 1
ATOM 636 C C . GLY A 1 90 ? 3.825 -9.022 -4.111 1.00 97.38 90 GLY A C 1
ATOM 637 O O . GLY A 1 90 ? 3.597 -7.820 -3.986 1.00 97.38 90 GLY A O 1
ATOM 638 N N . VAL A 1 91 ? 3.655 -9.894 -3.125 1.00 95.88 91 VAL A N 1
ATOM 639 C CA . VAL A 1 91 ? 3.375 -9.499 -1.740 1.00 95.88 91 VAL A CA 1
ATOM 640 C C . VAL A 1 91 ? 4.627 -8.905 -1.089 1.00 95.88 91 VAL A C 1
ATOM 642 O O . VAL A 1 91 ? 5.738 -9.125 -1.574 1.00 95.88 91 VAL A O 1
ATOM 645 N N . SER A 1 92 ? 4.467 -8.152 0.001 1.00 91.00 92 SER A N 1
ATOM 646 C CA . SER A 1 92 ? 5.619 -7.567 0.701 1.00 91.00 92 SER A CA 1
ATOM 647 C C . SER A 1 92 ? 6.452 -8.614 1.438 1.00 91.00 92 SER A C 1
ATOM 649 O O . SER A 1 92 ? 7.669 -8.464 1.546 1.00 91.00 92 SER A O 1
ATOM 651 N N . GLY A 1 93 ? 5.810 -9.664 1.961 1.00 91.25 93 GLY A N 1
ATOM 652 C CA . GLY A 1 93 ? 6.446 -10.652 2.830 1.00 91.25 93 GLY A CA 1
ATOM 653 C C . GLY A 1 93 ? 6.946 -10.065 4.154 1.00 91.25 93 GLY A C 1
ATOM 654 O O . GLY A 1 93 ? 7.666 -10.743 4.890 1.00 91.25 93 GLY A O 1
ATOM 655 N N . LEU A 1 94 ? 6.603 -8.809 4.461 1.00 90.75 94 LEU A N 1
ATOM 656 C CA . LEU A 1 9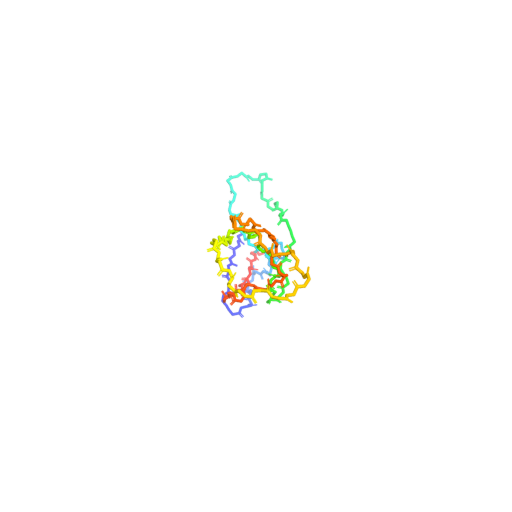4 ? 7.003 -8.154 5.696 1.00 90.75 94 LEU A CA 1
ATOM 657 C C . LEU A 1 94 ? 6.112 -8.646 6.843 1.00 90.75 94 LEU A C 1
ATOM 659 O O . LEU A 1 94 ? 4.895 -8.723 6.678 1.00 90.75 94 LEU A O 1
ATOM 663 N N . PRO A 1 95 ? 6.671 -8.950 8.026 1.00 91.81 95 PRO A N 1
ATOM 664 C CA . PRO A 1 95 ? 5.859 -9.262 9.193 1.00 91.81 95 PRO A CA 1
ATOM 665 C C . PRO A 1 95 ? 4.967 -8.075 9.567 1.00 91.81 95 PRO A C 1
ATOM 667 O O . PRO A 1 95 ? 5.439 -6.941 9.656 1.00 91.81 95 PRO A O 1
ATOM 670 N N . PHE A 1 96 ? 3.695 -8.340 9.852 1.00 88.50 96 PHE A N 1
ATOM 671 C CA . PHE A 1 96 ? 2.758 -7.329 10.332 1.00 88.50 96 PHE A CA 1
ATOM 672 C C . PHE A 1 96 ? 1.869 -7.881 11.447 1.00 88.50 96 PHE A C 1
ATOM 674 O O . PHE A 1 96 ? 1.693 -9.091 11.599 1.00 88.50 96 PHE A O 1
ATOM 681 N N . VAL A 1 97 ? 1.299 -6.966 12.231 1.00 87.81 97 VAL A N 1
ATOM 682 C CA . VAL A 1 97 ? 0.286 -7.267 13.243 1.00 87.81 97 VAL A CA 1
ATOM 683 C C . VAL A 1 97 ? -0.980 -6.488 12.920 1.00 87.81 97 VAL A C 1
ATOM 685 O O . VAL A 1 97 ? -0.928 -5.302 12.599 1.00 87.81 97 VAL A O 1
ATOM 688 N N . GLN A 1 98 ? -2.120 -7.160 13.014 1.00 87.00 98 GLN A N 1
ATOM 689 C CA . GLN A 1 98 ? -3.426 -6.516 13.001 1.00 87.00 98 GLN A CA 1
ATOM 690 C C . GLN A 1 98 ? -3.940 -6.461 14.433 1.00 87.00 98 GLN A C 1
ATOM 692 O O . GLN A 1 98 ? -3.904 -7.456 15.157 1.00 87.00 98 GLN A O 1
ATOM 697 N N . VAL A 1 99 ? -4.374 -5.276 14.851 1.00 88.69 99 VAL A N 1
ATOM 698 C CA . VAL A 1 99 ? -4.805 -5.018 16.225 1.00 88.69 99 VAL A CA 1
ATOM 699 C C . VAL A 1 99 ? -6.259 -4.578 16.197 1.00 88.69 99 VAL A C 1
ATOM 701 O O . VAL A 1 99 ? -6.624 -3.698 15.419 1.00 88.69 99 VAL A O 1
ATOM 704 N N . MET A 1 100 ? -7.090 -5.177 17.050 1.00 89.56 100 MET A N 1
ATOM 705 C CA . MET A 1 100 ? -8.490 -4.781 17.181 1.00 89.56 100 MET A CA 1
ATOM 706 C C . MET A 1 100 ? -8.574 -3.363 17.752 1.00 89.56 100 MET A C 1
ATOM 708 O O . MET A 1 100 ? -8.025 -3.077 18.821 1.00 89.56 100 MET A O 1
ATOM 712 N N . ALA A 1 101 ? -9.294 -2.492 17.049 1.00 91.88 101 ALA A N 1
ATOM 713 C CA . ALA A 1 101 ? -9.635 -1.160 17.518 1.00 91.88 101 ALA A CA 1
ATOM 714 C C . ALA A 1 101 ? -11.057 -1.153 18.084 1.00 91.88 101 ALA A C 1
ATOM 716 O O . ALA A 1 101 ? -12.007 -1.612 17.448 1.00 91.88 101 ALA A O 1
ATOM 717 N N . CYS A 1 102 ? -11.204 -0.580 19.273 1.00 93.00 102 CYS A N 1
ATOM 718 C CA . CYS A 1 102 ? -12.471 -0.465 19.972 1.00 93.00 102 CYS A CA 1
ATOM 719 C C . CYS A 1 102 ? -12.844 1.006 20.164 1.00 93.00 102 CYS A C 1
ATOM 721 O O . CYS A 1 102 ? -11.986 1.859 20.409 1.00 93.00 102 CYS A O 1
ATOM 723 N N . VAL A 1 103 ? -14.141 1.296 20.110 1.00 92.62 103 VAL A N 1
ATOM 724 C CA . VAL A 1 103 ? -14.735 2.597 20.419 1.00 92.62 103 VAL A CA 1
ATOM 725 C C . VAL A 1 103 ? -15.631 2.481 21.649 1.00 92.62 103 VAL A C 1
ATOM 727 O O . VAL A 1 103 ? -16.371 1.510 21.809 1.00 92.62 103 VAL A O 1
ATOM 730 N N . LYS A 1 104 ? -15.520 3.458 22.550 1.00 91.56 104 LYS A N 1
ATOM 731 C CA . LYS A 1 104 ? -16.359 3.528 23.749 1.00 91.56 104 LYS A CA 1
ATOM 732 C C . LYS A 1 104 ? -17.799 3.859 23.351 1.00 91.56 104 LYS A C 1
ATOM 734 O O . LYS A 1 104 ? -17.987 4.791 22.567 1.00 91.56 104 LYS A O 1
ATOM 739 N N . GLN A 1 105 ? -18.752 3.108 23.902 1.00 84.00 105 GLN A N 1
ATOM 740 C CA . GLN A 1 105 ? -20.189 3.372 23.782 1.00 84.00 105 GLN A CA 1
ATOM 741 C C . GLN A 1 105 ? -20.619 4.528 24.692 1.00 84.00 105 GLN A C 1
ATOM 743 O O . GLN A 1 105 ? -20.016 4.685 25.784 1.00 84.00 105 GLN A O 1
#

Sequence (105 aa):
MMAHVEGGVCPPGWAPAPNVEGRLVVAVAEGKDVGVQVGEPLADREDRTHTHAYEGELALPSKSIAAANGDNQAGAKAQTYGLSGTTSPGVSGLPFVQVMACVKQ

Radius of gyration: 27.33 Å; chains: 1; bounding box: 59×38×71 Å

Secondary structure (DSSP, 8-state):
-EEEETTS-PPTTEEE-GGGTT------SSGGGTT---SPPPPTT----B--EEEEEEEE---PPSS--SS---PPPSEEEEEEEEPPPB---------EEEEE-

pLDDT: mean 90.46, std 6.57, range [71.56, 98.25]

Organism: NCBI:txid889282

Foldseek 3Di:
DKDWDPPQDDDPQKDFDPLQAQHDDDDDDDPVCPSDDDDDGADVVDQFWDKDKDKDKDFDADDDDPPPPDPDPPDDDGGIDIDIDMDDIDGPPDDDDDTTMIDGD